Protein 7BAT (pdb70)

Sequence (87 aa):
GEIAQGIKEIAKGIKEIAWGIKEIAQGIKGEIAQGIKEIAKGIKEIAWGIKEIAQGIKGGEIAQGIKEIAKGIKEIAWGIKEIAQGI

Secondary structure (DSSP, 8-state):
-HHHHHHHHHHHHHHHHHHHHHHHHHHH-/-HHHHHHHHHHHHHHHHHHHHHHHHHHTT-/-HHHHHHHHHHHHHHHHHHHHHHHHHH-

Solvent-accessible surface area: 5473 Å² total; per-residue (Å²): 92,85,63,31,66,5,11,60,65,14,6,72,2,9,67,78,11,3,135,0,9,76,46,11,5,132,36,61,146,99,95,126,16,57,30,33,82,87,88,2,91,28,24,101,116,91,2,157,26,26,88,99,89,6,118,46,77,129,92,89,81,83,54,98,7,92,75,75,30,61,98,4,85,144,64,25,60,140,0,87,82,48,25,69,84,35,160

B-factor: mean 52.29, std 13.53, range [31.74, 94.32]

Structure (mmCIF, N/CA/C/O backbone):
data_7BAT
#
_entry.id   7BAT
#
_cell.length_a   39.887
_cell.length_b   42.736
_cell.length_c   126.197
_cell.angle_alpha   90.000
_cell.angle_beta   90.000
_cell.angle_gamma   90.000
#
_symmetry.space_group_name_H-M   'I 2 2 2'
#
loop_
_entity.id
_entity.type
_entity.pdbx_description
1 polymer CC-Type2-(GgIaId)4
2 non-polymer N-PROPANOL
3 water water
#
loop_
_atom_site.group_PDB
_atom_site.id
_atom_site.type_symbol
_atom_site.label_atom_id
_atom_site.label_alt_id
_atom_site.label_comp_id
_atom_site.label_asym_id
_atom_site.label_entity_id
_atom_site.label_seq_id
_atom_site.pdbx_PDB_ins_code
_atom_site.Cartn_x
_atom_site.Cartn_y
_atom_site.Cartn_z
_atom_site.occupancy
_atom_site.B_iso_or_equiv
_atom_site.auth_seq_id
_atom_site.auth_comp_id
_atom_site.auth_asym_id
_atom_site.auth_atom_id
_atom_site.pdbx_PDB_model_num
ATOM 4 N N . GLY A 1 2 ? 30.827 28.054 1.835 1.00 74.68 1 GLY A N 1
ATOM 5 C CA . GLY A 1 2 ? 29.374 28.442 1.866 1.00 72.44 1 GLY A CA 1
ATOM 6 C C . GLY A 1 2 ? 28.962 28.955 3.235 1.00 70.36 1 GLY A C 1
ATOM 7 O O . GLY A 1 2 ? 29.559 28.500 4.228 1.00 65.20 1 GLY A O 1
ATOM 8 N N . GLU A 1 3 ? 27.987 29.872 3.286 1.00 69.40 2 GLU A N 1
ATOM 9 C CA . GLU A 1 3 ? 27.421 30.433 4.543 1.00 69.51 2 GLU A CA 1
ATOM 10 C C . GLU A 1 3 ? 26.752 29.304 5.339 1.00 67.47 2 GLU A C 1
ATOM 11 O O . GLU A 1 3 ? 26.943 29.264 6.572 1.00 67.83 2 GLU A O 1
ATOM 13 N N . ILE A 1 4 ? 26.021 28.416 4.651 1.00 65.93 3 ILE A N 1
ATOM 14 C CA . ILE A 1 4 ? 25.338 27.223 5.238 1.00 63.35 3 ILE A CA 1
ATOM 15 C C . ILE A 1 4 ? 26.399 26.263 5.787 1.00 63.15 3 ILE A C 1
ATOM 16 O O . ILE A 1 4 ? 26.258 25.831 6.953 1.00 56.64 3 ILE A O 1
ATOM 21 N N . ALA A 1 5 ? 27.414 25.934 4.980 1.00 61.93 4 ALA A N 1
ATOM 22 C CA . ALA A 1 5 ? 28.537 25.054 5.373 1.00 60.38 4 ALA A CA 1
ATOM 23 C C . ALA A 1 5 ? 29.196 25.604 6.644 1.00 60.08 4 ALA A C 1
ATOM 24 O O . ALA A 1 5 ? 29.424 24.805 7.576 1.00 59.21 4 ALA A O 1
ATOM 26 N N . GLN A 1 6 ? 29.464 26.915 6.687 1.00 59.42 5 GLN A N 1
ATOM 27 C CA . GLN A 1 6 ? 30.074 27.616 7.849 1.00 59.23 5 GLN A CA 1
ATOM 28 C C . GLN A 1 6 ? 29.149 27.496 9.067 1.00 57.46 5 GLN A C 1
ATOM 29 O O . GLN A 1 6 ? 29.651 27.162 10.158 1.00 56.30 5 GLN A O 1
ATOM 32 N N . GLY A 1 7 ? 27.858 27.788 8.892 1.00 55.07 6 GLY A N 1
ATOM 33 C CA . GLY A 1 7 ? 26.854 27.723 9.968 1.00 53.84 6 GLY A CA 1
ATOM 34 C C . GLY A 1 7 ? 26.783 26.332 10.576 1.00 51.29 6 GLY A C 1
ATOM 35 O O . GLY A 1 7 ? 26.802 26.224 11.817 1.00 50.57 6 GLY A O 1
ATOM 36 N N . ILE A 1 8 ? 26.737 25.301 9.733 1.00 48.29 7 ILE A N 1
ATOM 37 C CA . ILE A 1 8 ? 26.675 23.874 10.159 1.00 49.43 7 ILE A CA 1
ATOM 38 C C . ILE A 1 8 ? 27.942 23.540 10.953 1.00 50.86 7 ILE A C 1
ATOM 39 O O . ILE A 1 8 ? 27.812 22.874 12.000 1.00 46.58 7 ILE A O 1
ATOM 44 N N . LYS A 1 9 ? 29.108 24.026 10.511 1.00 48.99 8 LYS A N 1
ATOM 45 C CA . LYS A 1 9 ? 30.398 23.803 11.214 1.00 48.88 8 LYS A CA 1
ATOM 46 C C . LYS A 1 9 ? 30.334 24.437 12.607 1.00 47.03 8 LYS A C 1
ATOM 47 O O . LYS A 1 9 ? 30.752 23.767 13.577 1.00 48.77 8 LYS A O 1
ATOM 49 N N . GLU A 1 10 ? 29.832 25.669 12.700 1.00 47.32 9 GLU A N 1
ATOM 50 C CA . GLU A 1 10 ? 29.712 26.422 13.975 1.00 48.15 9 GLU A CA 1
ATOM 51 C C . GLU A 1 10 ? 28.706 25.705 14.894 1.00 45.57 9 GLU A C 1
ATOM 52 O O . GLU A 1 10 ? 28.971 25.638 16.097 1.00 45.02 9 GLU A O 1
ATOM 58 N N . ILE A 1 11 ? 27.611 25.178 14.348 1.00 43.55 10 ILE A N 1
ATOM 59 C CA . ILE A 1 11 ? 26.594 24.411 15.135 1.00 43.40 10 ILE A CA 1
ATOM 60 C C . ILE A 1 11 ? 27.254 23.145 15.683 1.00 41.47 10 ILE A C 1
ATOM 61 O O . ILE A 1 11 ? 27.109 22.895 16.894 1.00 40.18 10 ILE A O 1
ATOM 66 N N . ALA A 1 12 ? 27.961 22.388 14.834 1.00 42.85 11 ALA A N 1
ATOM 67 C CA . ALA A 1 12 ? 28.686 21.165 15.246 1.00 45.95 11 ALA A CA 1
ATOM 68 C C . ALA A 1 12 ? 29.615 21.510 16.419 1.00 43.93 11 ALA A C 1
ATOM 69 O O . ALA A 1 12 ? 29.564 20.792 17.430 1.00 42.57 11 ALA A O 1
ATOM 71 N N . LYS A 1 13 ? 30.389 22.598 16.318 1.00 47.05 12 LYS A N 1
ATOM 72 C CA . LYS A 1 13 ? 31.335 23.051 17.381 1.00 48.30 12 LYS A CA 1
ATOM 73 C C . LYS A 1 13 ? 30.577 23.344 18.687 1.00 46.23 12 LYS A C 1
ATOM 74 O O . LYS A 1 13 ? 31.035 22.899 19.764 1.00 42.89 12 LYS A O 1
ATOM 77 N N . GLY A 1 14 ? 29.481 24.099 18.612 1.00 44.19 13 GLY A N 1
ATOM 78 C CA . GLY A 1 14 ? 28.671 24.459 19.789 1.00 42.05 13 GLY A CA 1
ATOM 79 C C . GLY A 1 14 ? 28.042 23.233 20.424 1.00 38.63 13 GLY A C 1
ATOM 80 O O . GLY A 1 14 ? 28.032 23.156 21.662 1.00 40.36 13 GLY A O 1
ATOM 81 N N . ILE A 1 15 ? 27.559 22.293 19.615 1.00 39.17 14 ILE A N 1
ATOM 82 C CA . ILE A 1 15 ? 26.931 21.027 20.109 1.00 39.06 14 ILE A CA 1
ATOM 83 C C . ILE A 1 15 ? 27.985 20.197 20.854 1.00 40.08 14 ILE A C 1
ATOM 84 O O . ILE A 1 15 ? 27.671 19.655 21.924 1.00 35.27 14 ILE A O 1
ATOM 89 N N . LYS A 1 16 ? 29.218 20.137 20.341 1.00 41.34 15 LYS A N 1
ATOM 90 C CA . LYS A 1 16 ? 30.336 19.434 21.025 1.00 43.80 15 LYS A CA 1
ATOM 91 C C . LYS A 1 16 ? 30.563 20.080 22.399 1.00 41.01 15 LYS A C 1
ATOM 92 O O . LYS A 1 16 ? 30.728 19.344 23.395 1.00 43.16 15 LYS A O 1
ATOM 95 N N . GLU A 1 17 ? 30.535 21.410 22.469 1.00 39.52 16 GLU A N 1
ATOM 96 C CA . GLU A 1 17 ? 30.723 22.171 23.728 1.00 40.07 16 GLU A CA 1
ATOM 97 C C . GLU A 1 17 ? 29.549 21.905 24.678 1.00 37.57 16 GLU A C 1
ATOM 98 O O . GLU A 1 17 ? 29.789 21.742 25.878 1.00 37.78 16 GLU A O 1
ATOM 104 N N . ILE A 1 18 ? 28.319 21.877 24.168 1.00 36.61 17 ILE A N 1
ATOM 105 C CA . ILE A 1 18 ? 27.116 21.564 24.999 1.00 34.57 17 ILE A CA 1
ATOM 106 C C . ILE A 1 18 ? 27.250 20.143 25.556 1.00 34.23 17 ILE A C 1
ATOM 107 O O . ILE A 1 18 ? 26.995 19.957 26.758 1.00 33.82 17 ILE A O 1
ATOM 112 N N . ALA A 1 19 ? 27.662 19.186 24.729 1.00 35.59 18 ALA A N 1
ATOM 113 C CA . ALA A 1 19 ? 27.829 17.777 25.148 1.00 37.58 18 ALA A CA 1
ATOM 114 C C . ALA A 1 19 ? 28.823 17.715 26.320 1.00 38.20 18 ALA A C 1
ATOM 115 O O . ALA A 1 19 ? 28.502 17.071 27.345 1.00 38.06 18 ALA A O 1
ATOM 117 N N . TRP A 1 20 ? 29.959 18.404 26.209 1.00 40.62 19 TRP A N 1
ATOM 118 C CA . TRP A 1 20 ? 30.975 18.467 27.288 1.00 42.40 19 TRP A CA 1
ATOM 119 C C . TRP A 1 20 ? 30.370 19.044 28.576 1.00 40.55 19 TRP A C 1
ATOM 120 O O . TRP A 1 20 ? 30.522 18.413 29.645 1.00 41.11 19 TRP A O 1
ATOM 131 N N . GLY A 1 21 ? 29.700 20.195 28.490 1.00 40.77 20 GLY A N 1
ATOM 132 C CA . GLY A 1 21 ? 29.115 20.883 29.656 1.00 39.26 20 GLY A CA 1
ATOM 133 C C . GLY A 1 21 ? 28.047 20.040 30.334 1.00 35.49 20 GLY A C 1
ATOM 134 O O . GLY A 1 21 ? 28.005 20.010 31.582 1.00 35.16 20 GLY A O 1
ATOM 135 N N . ILE A 1 22 ? 27.234 19.341 29.555 1.00 35.27 21 ILE A N 1
ATOM 136 C CA . ILE A 1 22 ? 26.135 18.481 30.092 1.00 37.25 21 ILE A CA 1
ATOM 137 C C . ILE A 1 22 ? 26.771 17.333 30.888 1.00 36.88 21 ILE A C 1
ATOM 138 O O . ILE A 1 22 ? 26.306 17.059 32.004 1.00 35.54 21 ILE A O 1
ATOM 143 N N . 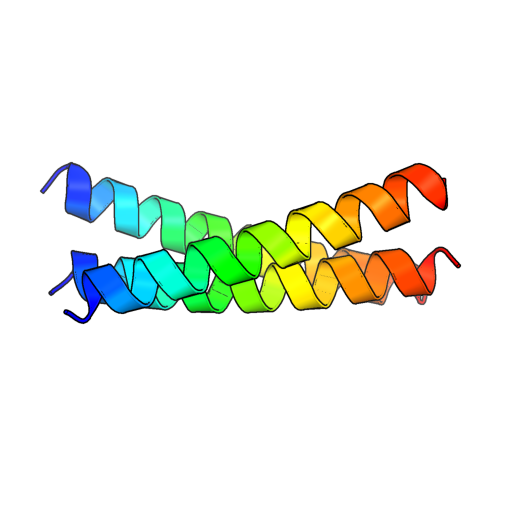LYS A 1 23 ? 27.846 16.752 30.363 1.00 38.45 22 LYS A N 1
ATOM 144 C CA . LYS A 1 23 ? 28.590 15.657 31.040 1.00 42.15 22 LYS A CA 1
ATOM 145 C C . LYS A 1 23 ? 29.186 16.180 32.349 1.00 40.69 22 LYS A C 1
ATOM 146 O O . LYS A 1 23 ? 29.093 15.456 33.348 1.00 43.65 22 LYS A O 1
ATOM 152 N N . GLU A 1 24 ? 29.723 17.407 32.353 1.00 42.03 23 GLU A N 1
ATOM 153 C CA . GLU A 1 24 ? 30.272 18.085 33.561 1.00 42.46 23 GLU A CA 1
ATOM 154 C C . GLU A 1 24 ? 29.167 18.225 34.611 1.00 40.70 23 GLU A C 1
ATOM 155 O O . GLU A 1 24 ? 29.421 17.892 35.797 1.00 43.13 23 GLU A O 1
ATOM 161 N N . ILE A 1 25 ? 27.984 18.686 34.190 1.00 38.11 24 ILE A N 1
ATOM 162 C CA . ILE A 1 25 ?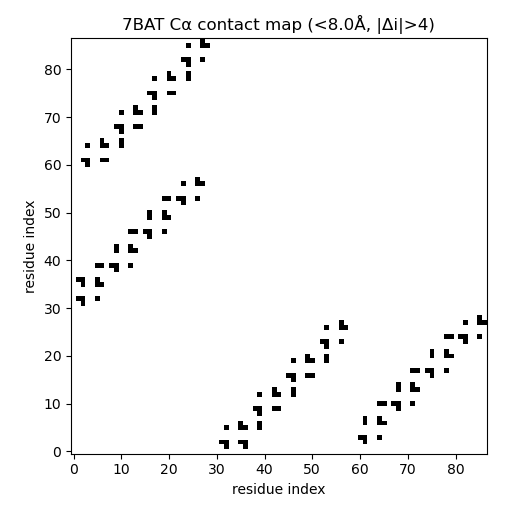 26.803 18.852 35.086 1.00 37.18 24 ILE A CA 1
ATOM 163 C C . ILE A 1 25 ? 26.422 17.475 35.644 1.00 35.25 24 ILE A C 1
ATOM 164 O O . ILE A 1 25 ? 26.239 17.366 36.869 1.00 40.91 24 ILE A O 1
ATOM 169 N N . ALA A 1 26 ? 26.289 16.476 34.777 1.00 38.06 25 ALA A N 1
ATOM 170 C CA . ALA A 1 26 ? 25.879 15.095 35.139 1.00 40.45 25 ALA A CA 1
ATOM 171 C C . ALA A 1 26 ? 26.843 14.522 36.182 1.00 44.90 25 ALA A C 1
ATOM 172 O O . ALA A 1 26 ? 26.369 13.937 37.185 1.00 47.48 25 ALA A O 1
ATOM 174 N N . GLN A 1 27 ? 28.146 14.704 35.975 1.00 47.02 26 GLN A N 1
ATOM 175 C CA . GLN A 1 27 ? 29.189 14.194 36.904 1.00 52.02 26 GLN A CA 1
ATOM 176 C C . GLN A 1 27 ? 29.134 15.024 38.191 1.00 56.42 26 GLN A C 1
ATOM 177 O O . GLN A 1 27 ? 29.199 14.414 39.284 1.00 62.01 26 GLN A O 1
ATOM 183 N N . GLY A 1 28 ? 28.989 16.347 38.058 1.00 58.89 27 GLY A N 1
ATOM 184 C CA . GLY A 1 28 ? 28.949 17.304 39.179 1.00 60.79 27 GLY A CA 1
ATOM 185 C C . GLY A 1 28 ? 27.758 17.081 40.092 1.00 64.69 27 GLY A C 1
ATOM 186 O O . GLY A 1 28 ? 27.867 17.437 41.282 1.00 68.95 27 GLY A O 1
ATOM 187 N N . ILE A 1 29 ? 26.659 16.537 39.560 1.00 65.36 28 ILE A N 1
ATOM 188 C CA . ILE A 1 29 ? 25.434 16.180 40.337 1.00 67.60 28 ILE A CA 1
ATOM 189 C C . ILE A 1 29 ? 25.707 14.891 41.129 1.00 72.48 28 ILE A C 1
ATOM 190 O O . ILE A 1 29 ? 25.079 14.709 42.188 1.00 74.44 28 ILE A O 1
ATOM 195 N N . LYS A 1 30 ? 26.596 14.027 40.632 1.00 76.01 29 LYS A N 1
ATOM 196 C CA . LYS A 1 30 ? 26.980 12.746 41.288 1.00 79.42 29 LYS A CA 1
ATOM 197 C C . LYS A 1 30 ? 28.148 12.995 42.249 1.00 81.72 29 LYS A C 1
ATOM 198 O O . LYS A 1 30 ? 28.292 12.288 43.247 1.00 87.06 29 LYS A O 1
ATOM 204 N N . GLY B 1 2 ? 19.908 33.753 1.763 1.00 69.31 1 GLY B N 1
ATOM 205 C CA . GLY B 1 2 ? 18.672 32.913 1.748 1.00 69.70 1 GLY B CA 1
ATOM 206 C C . GLY B 1 2 ? 18.006 32.849 3.113 1.00 69.85 1 GLY B C 1
ATOM 207 O O . GLY B 1 2 ? 18.677 33.159 4.118 1.00 68.13 1 GLY B O 1
ATOM 208 N N . GLU B 1 3 ? 16.730 32.454 3.151 1.00 69.56 2 GLU B N 1
ATOM 209 C CA . GLU B 1 3 ? 15.941 32.253 4.400 1.00 69.48 2 GLU B CA 1
ATOM 210 C C . GLU B 1 3 ? 16.581 31.119 5.216 1.00 67.48 2 GLU B C 1
ATOM 211 O O . GLU B 1 3 ? 16.693 31.269 6.447 1.00 64.62 2 GLU B O 1
ATOM 213 N N . ILE B 1 4 ? 16.997 30.041 4.542 1.00 67.42 3 ILE B N 1
ATOM 214 C CA . ILE B 1 4 ? 17.694 28.862 5.142 1.00 65.32 3 ILE B CA 1
ATOM 215 C C . ILE B 1 4 ? 19.053 29.312 5.693 1.00 64.73 3 ILE B C 1
ATOM 216 O O . ILE B 1 4 ? 19.353 28.982 6.854 1.00 59.08 3 ILE B O 1
ATOM 221 N N . ALA B 1 5 ? 19.845 30.030 4.893 1.00 62.61 4 ALA B N 1
ATOM 222 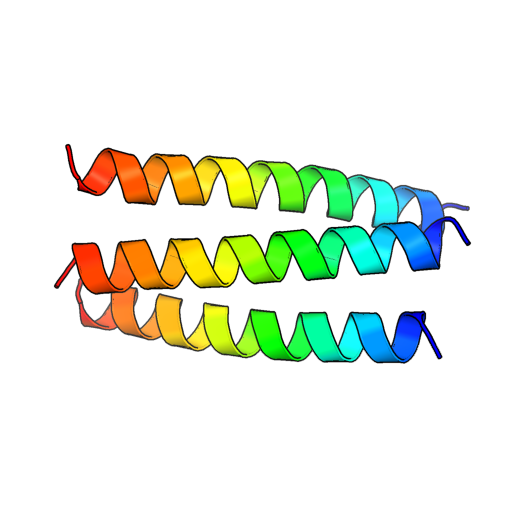C CA . ALA B 1 5 ? 21.156 30.592 5.291 1.00 62.20 4 ALA B CA 1
ATOM 223 C C . ALA B 1 5 ? 20.989 31.430 6.565 1.00 60.84 4 ALA B C 1
ATOM 224 O O . ALA B 1 5 ? 21.788 31.241 7.509 1.00 60.19 4 ALA B O 1
ATOM 225 N N . GLN B 1 6 ? 19.978 32.307 6.595 1.00 58.54 5 GLN B N 1
ATOM 226 C CA . GLN B 1 6 ? 19.654 33.183 7.756 1.00 58.85 5 GLN B CA 1
ATOM 227 C C . GLN B 1 6 ? 19.292 32.317 8.969 1.00 55.09 5 GLN B C 1
ATOM 228 O O . GLN B 1 6 ? 19.821 32.586 10.063 1.00 51.80 5 GLN B O 1
A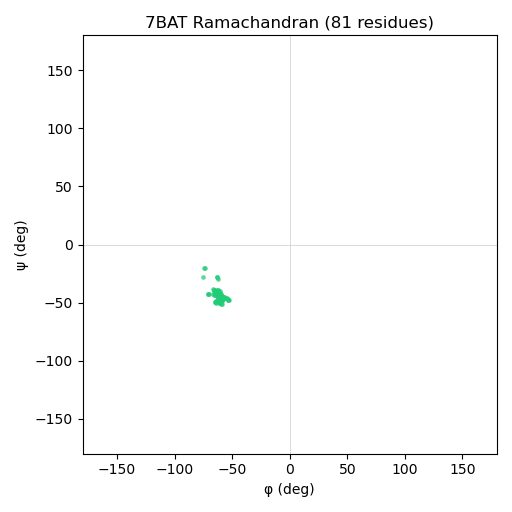TOM 230 N N . GLY B 1 7 ? 18.403 31.336 8.785 1.00 53.56 6 GLY B N 1
ATOM 231 C CA . GLY B 1 7 ? 17.957 30.421 9.854 1.00 51.63 6 GLY B CA 1
ATOM 232 C C . GLY B 1 7 ? 19.131 29.678 10.476 1.00 47.33 6 GLY B C 1
ATOM 233 O O . GLY B 1 7 ? 19.221 29.651 11.720 1.00 47.78 6 GLY B O 1
ATOM 234 N N . ILE B 1 8 ? 20.014 29.127 9.644 1.00 47.10 7 ILE B N 1
ATOM 235 C CA . ILE B 1 8 ? 21.232 28.380 10.079 1.00 48.83 7 ILE B CA 1
ATOM 236 C C . ILE B 1 8 ? 22.128 29.323 10.891 1.00 49.54 7 ILE B C 1
ATOM 237 O O . ILE B 1 8 ? 22.636 28.888 11.944 1.00 45.09 7 ILE B O 1
ATOM 242 N N . LYS B 1 9 ? 22.280 30.577 10.452 1.00 49.26 8 LYS B N 1
ATOM 243 C CA . LYS B 1 9 ? 23.103 31.592 11.160 1.00 48.79 8 LYS B CA 1
ATOM 244 C C . LYS B 1 9 ? 22.498 31.860 12.544 1.00 46.07 8 LYS B C 1
ATOM 245 O O . LYS B 1 9 ? 23.266 31.912 13.520 1.00 46.93 8 LYS B O 1
ATOM 248 N N . GLU B 1 10 ? 21.176 32.016 12.623 1.00 42.50 9 GLU B N 1
ATOM 249 C CA . GLU B 1 10 ? 20.448 32.297 13.885 1.00 42.43 9 GLU B CA 1
ATOM 250 C C . GLU B 1 10 ? 20.558 31.074 14.810 1.00 42.49 9 GLU B C 1
ATOM 251 O O . GLU B 1 10 ? 20.741 31.280 16.020 1.00 42.30 9 GLU B O 1
ATOM 254 N N . ILE B 1 11 ? 20.493 29.854 14.264 1.00 40.71 10 ILE B N 1
ATOM 255 C CA . ILE B 1 11 ? 20.663 28.598 15.060 1.00 40.46 10 ILE B CA 1
ATOM 256 C C . ILE B 1 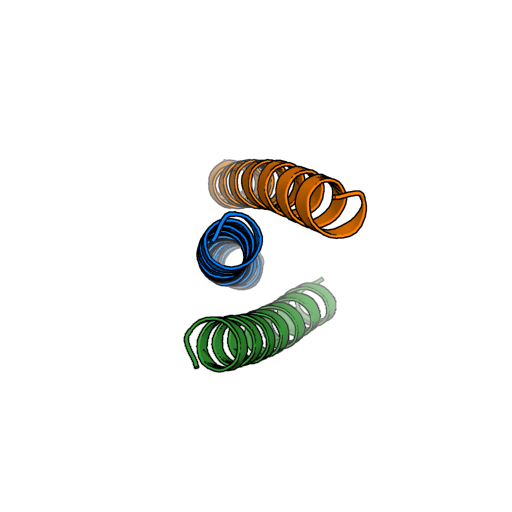11 ? 22.086 28.574 15.626 1.00 39.34 10 ILE B C 1
ATOM 257 O O . ILE B 1 11 ? 22.212 28.343 16.841 1.00 37.53 10 ILE B O 1
ATOM 262 N N . ALA B 1 12 ? 23.098 28.813 14.788 1.00 40.09 11 ALA B N 1
ATOM 263 C CA . ALA B 1 12 ? 24.517 28.862 15.211 1.00 42.80 11 ALA B CA 1
ATOM 264 C C . ALA B 1 12 ? 24.659 29.841 16.380 1.00 43.40 11 ALA B C 1
ATOM 265 O O . ALA B 1 12 ? 25.254 29.443 17.395 1.00 43.49 11 ALA B O 1
ATOM 267 N N . LYS B 1 13 ? 24.094 31.049 16.273 1.00 46.06 12 LYS B N 1
ATOM 268 C CA . LYS B 1 13 ? 24.148 32.099 17.330 1.00 47.14 12 LYS B CA 1
ATOM 269 C C . LYS B 1 13 ? 23.519 31.585 18.634 1.00 43.23 12 LYS B C 1
ATOM 270 O O . LYS B 1 13 ? 24.137 31.771 19.714 1.00 40.37 12 LYS B O 1
ATOM 274 N N . GLY B 1 14 ? 22.321 31.002 18.556 1.00 40.94 13 GLY B N 1
ATOM 275 C CA . GLY B 1 14 ? 21.604 30.478 19.731 1.00 39.43 13 GLY B CA 1
ATOM 276 C C . GLY B 1 14 ? 22.363 29.327 20.371 1.00 37.65 13 GLY B C 1
ATOM 277 O O . GLY B 1 14 ? 22.419 29.278 21.613 1.00 37.00 13 GLY B O 1
ATOM 278 N N . ILE B 1 15 ? 22.961 28.453 19.564 1.00 35.18 14 ILE B N 1
ATOM 279 C CA . ILE B 1 15 ? 23.722 27.262 20.059 1.00 36.43 14 ILE B CA 1
ATOM 280 C C . ILE B 1 15 ? 24.966 27.758 20.812 1.00 36.98 14 ILE B C 1
ATOM 281 O O . ILE B 1 15 ? 25.243 27.216 21.886 1.00 32.91 14 ILE B O 1
ATOM 286 N N . LYS B 1 16 ? 25.632 28.797 20.302 1.00 40.02 15 LYS B N 1
ATOM 287 C CA . LYS B 1 16 ? 26.792 29.434 20.986 1.00 44.54 15 LYS B CA 1
ATOM 288 C C . LYS B 1 16 ? 26.333 29.954 22.353 1.00 42.20 15 LYS B C 1
ATOM 289 O O . LYS B 1 16 ? 27.052 29.750 23.337 1.00 42.20 15 LYS B O 1
ATOM 295 N N . GLU B 1 17 ? 25.168 30.595 22.415 1.00 40.90 16 GLU B N 1
ATOM 296 C CA . GLU B 1 17 ? 24.604 31.141 23.674 1.00 41.12 16 GLU B CA 1
ATOM 297 C C . GLU B 1 17 ? 24.256 29.994 24.629 1.00 37.85 16 GLU B C 1
ATOM 298 O O . GLU B 1 17 ? 24.537 30.132 25.831 1.00 40.44 16 GLU B O 1
ATOM 304 N N . ILE B 1 18 ? 23.645 28.916 24.133 1.00 34.94 17 ILE B N 1
ATOM 305 C CA . ILE B 1 18 ? 23.327 27.719 24.974 1.00 33.97 17 ILE B CA 1
ATOM 306 C C . ILE B 1 18 ? 24.639 27.139 25.526 1.00 31.74 17 ILE B C 1
ATOM 307 O O . ILE B 1 18 ? 24.690 26.825 26.732 1.00 32.68 17 ILE B O 1
ATOM 312 N N . ALA B 1 19 ? 25.655 27.001 24.686 1.00 33.61 18 ALA B N 1
ATOM 313 C CA . ALA B 1 19 ? 26.969 26.441 25.086 1.00 35.69 18 ALA B CA 1
ATOM 314 C C . ALA B 1 19 ? 27.543 27.289 26.231 1.00 36.50 18 ALA B C 1
ATOM 315 O O . ALA B 1 19 ? 27.970 26.704 27.239 1.00 36.83 18 ALA B O 1
ATOM 317 N N . TRP B 1 20 ? 27.499 28.619 26.113 1.00 37.28 19 TRP B N 1
ATOM 318 C CA . TRP B 1 20 ? 27.984 29.547 27.171 1.00 39.60 19 TRP B CA 1
ATOM 319 C C . TRP B 1 20 ? 27.218 29.315 28.472 1.00 37.77 19 TRP B C 1
ATOM 320 O O . TRP B 1 20 ? 27.869 29.152 29.530 1.00 37.89 19 TRP B 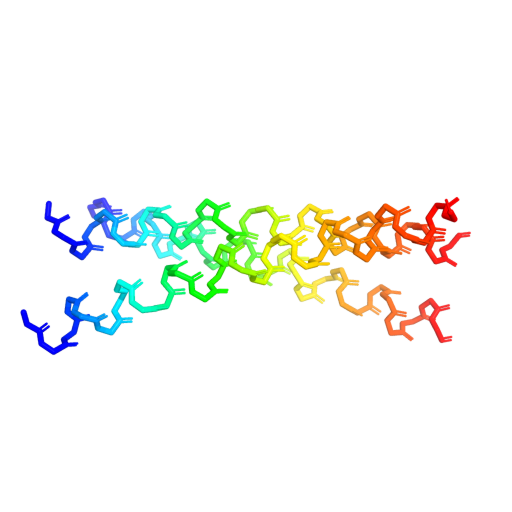O 1
ATOM 331 N N . GLY B 1 21 ? 25.883 29.303 28.420 1.00 35.74 20 GLY B N 1
ATOM 332 C CA . GLY B 1 21 ? 25.036 29.150 29.612 1.00 36.18 20 GLY B CA 1
ATOM 333 C C . GLY B 1 21 ? 25.263 27.807 30.295 1.00 35.10 20 GLY B C 1
ATOM 334 O O . GLY B 1 21 ? 25.308 27.774 31.534 1.00 35.34 20 GLY B O 1
ATOM 335 N N . ILE B 1 22 ? 25.443 26.744 29.519 1.00 32.85 21 ILE B N 1
ATOM 336 C CA . ILE B 1 22 ? 25.682 25.377 30.070 1.00 33.91 21 ILE B CA 1
ATOM 337 C C . ILE B 1 22 ? 27.025 25.374 30.825 1.00 35.47 21 ILE B C 1
ATOM 338 O O . ILE B 1 22 ? 27.077 24.849 31.952 1.00 33.52 21 ILE B O 1
ATOM 343 N N . LYS B 1 23 ? 28.039 26.020 30.261 1.00 38.51 22 LYS B N 1
ATOM 344 C CA . LYS B 1 23 ? 29.382 26.158 30.889 1.00 43.52 22 LYS B CA 1
ATOM 345 C C . LYS B 1 23 ? 29.240 26.918 32.213 1.00 43.07 22 LYS B C 1
ATOM 346 O O . LYS B 1 23 ? 29.856 26.484 33.216 1.00 46.20 22 LYS B O 1
ATOM 352 N N . GLU B 1 24 ? 28.435 27.993 32.230 1.00 43.16 23 GLU B N 1
ATOM 353 C CA . GLU B 1 24 ? 28.162 28.823 33.428 1.00 44.55 23 GLU B CA 1
ATOM 354 C C . GLU B 1 24 ? 27.502 27.952 34.501 1.00 45.48 23 GLU B C 1
ATOM 355 O O . GLU B 1 24 ? 27.933 28.034 35.670 1.00 42.67 23 GLU B 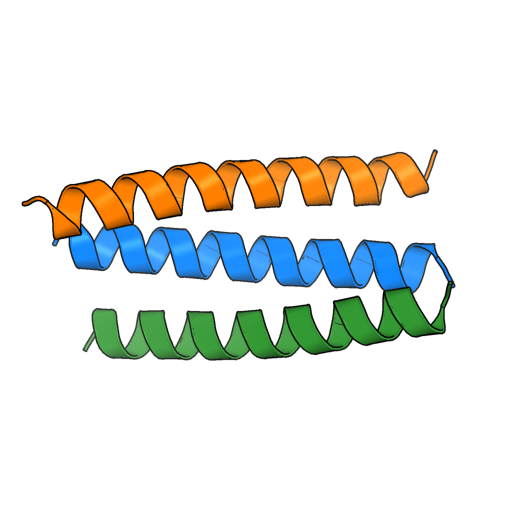O 1
ATOM 361 N N . ILE B 1 25 ? 26.503 27.149 34.119 1.00 42.58 24 ILE B N 1
ATOM 362 C CA . ILE B 1 25 ? 25.790 26.208 35.036 1.00 41.83 24 ILE B CA 1
ATOM 363 C C . ILE B 1 25 ? 26.809 25.215 35.593 1.00 41.13 24 ILE B C 1
ATOM 364 O O . ILE B 1 25 ? 26.823 25.028 36.823 1.00 48.64 24 ILE B O 1
ATOM 369 N N . ALA B 1 26 ? 27.609 24.593 34.723 1.00 41.38 25 ALA B N 1
ATOM 370 C CA . ALA B 1 26 ? 28.609 23.563 35.096 1.00 43.05 25 ALA B CA 1
ATOM 371 C C . ALA B 1 26 ? 29.582 24.152 36.126 1.00 46.64 25 ALA B C 1
ATOM 372 O O . ALA B 1 26 ? 29.862 23.480 37.149 1.00 45.71 25 ALA B O 1
ATOM 374 N N . GLN B 1 27 ? 30.061 25.374 35.882 1.00 48.94 26 GLN B N 1
ATOM 375 C CA . GLN B 1 27 ? 31.023 26.048 36.794 1.00 53.47 26 GLN B CA 1
ATOM 376 C C . GLN B 1 27 ? 30.287 26.445 38.081 1.00 53.52 26 GLN B C 1
ATOM 377 O O . GLN B 1 27 ? 30.849 26.251 39.169 1.00 59.32 26 GLN B O 1
ATOM 383 N N . GLY B 1 28 ? 29.068 26.962 37.948 1.00 55.98 27 GLY B N 1
ATOM 384 C CA . GLY B 1 28 ? 28.211 27.431 39.053 1.00 61.83 27 GLY B CA 1
ATOM 385 C C . GLY B 1 28 ? 27.821 26.315 40.001 1.00 66.78 27 GLY B C 1
ATOM 386 O O . GLY B 1 28 ? 27.567 26.622 41.184 1.00 69.30 27 GLY B O 1
ATOM 387 N N . ILE B 1 29 ? 27.764 25.073 39.507 1.00 66.25 28 ILE B N 1
ATOM 388 C CA . ILE B 1 29 ? 27.500 23.853 40.327 1.00 69.74 28 ILE B CA 1
ATOM 389 C C . ILE B 1 29 ? 28.764 23.523 41.140 1.00 74.72 28 ILE B C 1
ATOM 390 O O . ILE B 1 29 ? 28.629 22.877 42.192 1.00 78.30 28 ILE B O 1
ATOM 395 N N . LYS B 1 30 ? 29.937 24.029 40.732 1.00 79.00 29 LYS B N 1
ATOM 396 C CA . LYS B 1 30 ? 31.188 23.963 41.544 1.00 81.64 29 LYS B CA 1
ATOM 397 C C . LYS B 1 30 ? 31.101 24.964 42.706 1.00 85.09 29 LYS B C 1
ATOM 398 O O . LYS B 1 30 ? 31.867 24.794 43.672 1.00 88.27 29 LYS B O 1
ATOM 404 N N . GLY B 1 31 ? 30.229 25.977 42.603 1.00 85.96 30 GLY B N 1
ATOM 405 C CA . GLY B 1 31 ? 29.888 26.908 43.698 1.00 89.70 30 GLY B CA 1
ATOM 406 C C . GLY B 1 31 ? 30.540 28.269 43.517 1.00 92.76 30 GLY B C 1
ATOM 407 O O . GLY B 1 31 ? 31.691 28.377 43.096 1.00 94.32 30 GLY B O 1
ATOM 411 N N . GLY C 1 2 ? 29.604 15.447 1.702 1.00 73.78 1 GLY C N 1
ATOM 412 C CA . GLY C 1 2 ? 30.569 16.592 1.680 1.00 72.83 1 GLY C CA 1
ATOM 413 C C . GLY C 1 2 ? 30.763 17.200 3.059 1.00 71.93 1 GLY C C 1
ATOM 414 O O . GLY C 1 2 ? 30.635 16.459 4.050 1.00 67.91 1 GLY C O 1
ATOM 415 N N . GLU C 1 3 ? 31.104 18.493 3.106 1.00 71.05 2 GLU C N 1
ATOM 416 C CA . GLU C 1 3 ? 31.336 19.272 4.351 1.00 70.60 2 GLU C CA 1
ATOM 417 C C . GLU C 1 3 ? 30.037 19.318 5.166 1.00 68.95 2 GLU C C 1
ATOM 418 O O . GLU C 1 3 ? 30.118 19.141 6.398 1.00 68.97 2 GLU C O 1
ATOM 420 N N . ILE C 1 4 ? 28.893 19.529 4.499 1.00 68.43 3 ILE C N 1
ATOM 421 C CA . ILE C 1 4 ? 27.534 19.567 5.122 1.00 65.71 3 ILE C CA 1
ATOM 422 C C . ILE C 1 4 ? 27.207 18.178 5.685 1.00 66.20 3 ILE C C 1
ATOM 423 O O . ILE C 1 4 ? 26.792 18.103 6.862 1.00 60.29 3 ILE C O 1
ATOM 428 N N . ALA C 1 5 ? 27.385 17.126 4.880 1.00 63.03 4 ALA C N 1
ATOM 429 C CA . ALA C 1 5 ? 27.150 15.721 5.290 1.00 63.47 4 ALA C CA 1
ATOM 430 C C . ALA C 1 5 ? 27.984 15.412 6.541 1.00 63.63 4 ALA C C 1
ATOM 431 O O . ALA C 1 5 ? 27.422 14.834 7.489 1.00 62.89 4 ALA C O 1
ATOM 433 N N . GLN C 1 6 ? 29.262 15.806 6.550 1.00 63.10 5 GLN C N 1
ATOM 434 C CA . GLN C 1 6 ? 30.193 15.615 7.695 1.00 63.32 5 GLN C CA 1
ATOM 435 C C . GLN C 1 6 ? 29.679 16.381 8.921 1.00 59.46 5 GLN C C 1
ATOM 436 O O . GLN C 1 6 ? 29.653 15.792 10.013 1.00 58.89 5 GLN C O 1
ATOM 442 N N . GLY C 1 7 ? 29.314 17.653 8.749 1.00 55.48 6 GLY C N 1
ATOM 443 C CA . GLY C 1 7 ? 28.799 18.510 9.835 1.00 53.74 6 GLY C CA 1
ATOM 444 C C . GLY C 1 7 ? 27.552 17.910 10.474 1.00 49.59 6 GLY C C 1
ATOM 445 O O . GLY C 1 7 ? 27.492 17.847 11.717 1.00 48.40 6 GLY C O 1
ATOM 446 N N . ILE C 1 8 ? 26.611 17.443 9.651 1.00 49.00 7 ILE C N 1
ATOM 447 C CA . ILE C 1 8 ? 25.339 16.810 10.107 1.00 50.64 7 ILE C CA 1
ATOM 448 C C . ILE C 1 8 ? 25.676 15.542 10.902 1.00 53.57 7 ILE C C 1
ATOM 449 O O . ILE C 1 8 ? 25.060 15.334 11.962 1.00 45.86 7 ILE C O 1
ATOM 454 N N . LYS C 1 9 ? 26.654 14.756 10.445 1.00 53.28 8 LYS C N 1
ATOM 455 C CA . LYS C 1 9 ? 27.101 13.519 11.142 1.00 53.88 8 LYS C CA 1
ATOM 456 C C . LYS C 1 9 ? 27.673 13.886 12.514 1.00 50.86 8 LYS C C 1
ATOM 457 O O . LYS C 1 9 ? 27.335 13.195 13.489 1.00 50.38 8 LYS C O 1
ATOM 460 N N . GLU C 1 10 ? 28.497 14.933 12.586 1.00 49.87 9 GLU C N 1
ATOM 461 C CA . GLU C 1 10 ? 29.128 15.405 13.846 1.00 50.42 9 GLU C CA 1
ATOM 462 C C . GLU C 1 10 ? 28.036 15.936 14.789 1.00 46.92 9 GLU C C 1
ATOM 463 O O . GLU C 1 10 ? 28.135 15.675 15.998 1.00 46.25 9 GLU C O 1
ATOM 469 N N . ILE C 1 11 ? 27.026 16.630 14.263 1.00 45.87 10 ILE C N 1
ATOM 470 C CA . ILE C 1 11 ? 25.876 17.131 15.080 1.00 43.30 10 ILE C CA 1
ATOM 471 C C . ILE C 1 11 ? 25.115 15.928 15.644 1.00 43.02 10 ILE C C 1
ATOM 472 O O . ILE C 1 11 ? 24.852 15.925 16.855 1.00 41.33 10 ILE C O 1
ATOM 477 N N . ALA C 1 12 ? 24.789 14.943 14.805 1.00 42.77 11 ALA C N 1
ATOM 478 C CA . ALA C 1 12 ? 24.096 13.707 15.227 1.00 45.54 11 ALA C CA 1
ATOM 479 C C . ALA C 1 12 ? 24.880 13.054 16.378 1.00 44.60 11 ALA C C 1
ATOM 480 O O . ALA C 1 12 ? 24.250 12.732 17.396 1.00 42.90 11 ALA C O 1
ATOM 482 N N . LYS C 1 13 ? 26.204 12.927 16.256 1.00 46.36 12 LYS C N 1
ATOM 483 C CA . LYS C 1 13 ? 27.090 12.340 17.302 1.00 46.99 12 LYS C CA 1
ATOM 484 C C . LYS C 1 13 ? 26.992 13.139 18.611 1.00 42.85 12 LYS C C 1
ATOM 485 O O . LYS C 1 13 ? 26.865 12.517 19.700 1.00 43.08 12 LYS C O 1
ATOM 489 N N . GLY C 1 14 ? 27.092 14.463 18.538 1.00 41.42 13 GLY C N 1
ATOM 490 C CA . GLY C 1 14 ? 27.024 15.346 19.713 1.00 39.34 13 GLY C CA 1
ATOM 491 C C . GLY C 1 14 ? 25.658 15.265 20.377 1.00 36.11 13 GLY C C 1
ATOM 492 O O . GLY C 1 14 ? 25.598 15.235 21.621 1.00 38.98 13 GLY C O 1
ATOM 493 N N . ILE C 1 15 ? 24.596 15.211 19.579 1.00 38.22 14 ILE C N 1
ATOM 494 C CA . ILE C 1 15 ? 23.194 15.131 20.097 1.00 38.90 14 ILE C CA 1
ATOM 495 C C . ILE C 1 15 ? 23.008 13.800 20.841 1.00 38.77 14 ILE C C 1
ATOM 496 O O . ILE C 1 15 ? 22.386 13.801 21.912 1.00 34.26 14 ILE C O 1
ATOM 501 N N . LYS C 1 16 ? 23.560 12.705 20.322 1.00 41.01 15 LYS C N 1
ATOM 502 C CA . LYS C 1 16 ? 23.531 11.376 20.998 1.00 45.23 15 LYS C CA 1
ATOM 503 C C . LYS C 1 16 ? 24.220 11.505 22.365 1.00 42.46 15 LYS C C 1
ATOM 504 O O . LYS C 1 16 ? 23.673 10.993 23.365 1.00 40.94 15 LYS C O 1
ATOM 509 N N . GLU C 1 17 ? 25.371 12.181 22.418 1.00 41.70 16 GLU C N 1
ATOM 510 C CA . GLU C 1 17 ? 26.123 12.402 23.677 1.00 41.88 16 GLU C CA 1
ATOM 511 C C . GLU C 1 17 ? 25.302 13.280 24.639 1.00 38.45 16 GLU C C 1
ATOM 512 O O . GLU C 1 17 ? 25.284 12.964 25.845 1.00 37.75 16 GLU C O 1
ATOM 518 N N . ILE C 1 18 ? 24.672 14.349 24.142 1.00 36.83 17 ILE C N 1
ATOM 519 C CA . ILE C 1 18 ? 23.792 15.229 24.979 1.00 35.09 17 ILE C CA 1
ATOM 520 C C . ILE C 1 18 ? 22.629 14.393 25.538 1.00 32.76 17 ILE C C 1
ATOM 521 O O . ILE C 1 18 ? 22.329 14.519 26.734 1.00 32.87 17 ILE C O 1
ATOM 526 N N . ALA C 1 19 ? 22.003 13.564 24.711 1.00 35.49 18 ALA C N 1
ATOM 527 C CA . ALA C 1 19 ? 20.868 12.708 25.128 1.00 37.24 18 ALA C CA 1
ATOM 528 C C . ALA C 1 19 ? 21.316 11.806 26.289 1.00 35.96 18 ALA C C 1
ATOM 529 O O . ALA C 1 19 ? 20.603 11.723 27.296 1.00 37.02 18 ALA C O 1
ATOM 531 N N . TRP C 1 20 ? 22.488 11.180 26.178 1.00 40.27 19 TRP C N 1
ATOM 532 C CA . TRP C 1 20 ? 23.039 10.318 27.258 1.00 39.63 19 TRP C CA 1
ATOM 533 C C . TRP C 1 20 ? 23.246 11.124 28.548 1.00 37.91 19 TRP C C 1
ATOM 534 O O . TRP C 1 20 ? 22.795 10.681 29.626 1.00 37.37 19 TRP C O 1
ATOM 545 N N . GLY C 1 21 ? 23.901 12.285 28.459 1.00 37.39 20 GLY C N 1
ATOM 546 C CA . GLY C 1 21 ? 24.172 13.155 29.623 1.00 35.72 20 GLY C CA 1
ATOM 547 C C . GLY C 1 21 ? 22.899 13.631 30.310 1.00 34.53 20 GLY C C 1
ATOM 548 O O . GLY C 1 21 ? 22.852 13.651 31.563 1.00 35.62 20 GLY C O 1
ATOM 549 N N . ILE C 1 22 ? 21.880 13.978 29.527 1.00 35.02 21 ILE C N 1
ATOM 550 C CA . ILE C 1 22 ? 20.562 14.444 30.052 1.00 37.42 21 ILE C CA 1
ATOM 551 C C . ILE C 1 22 ? 19.919 13.297 30.850 1.00 40.37 21 ILE C C 1
ATOM 552 O O . ILE C 1 22 ? 19.405 13.549 31.968 1.00 40.18 21 ILE C O 1
ATOM 557 N N . LYS C 1 23 ? 19.990 12.077 30.325 1.00 39.58 22 LYS C N 1
ATOM 558 C CA . LYS C 1 23 ? 19.435 10.864 30.984 1.00 44.12 22 LYS C CA 1
ATOM 559 C C . LYS C 1 23 ? 20.164 10.653 32.323 1.00 44.50 22 LYS C C 1
ATOM 560 O O . LYS C 1 23 ? 19.493 10.364 33.314 1.00 45.87 22 LYS C O 1
ATOM 563 N N . GLU C 1 24 ? 21.487 10.845 32.348 1.00 42.35 23 GLU C N 1
ATOM 564 C CA . GLU C 1 24 ? 22.345 10.723 33.551 1.00 44.09 23 GLU C CA 1
ATOM 565 C C . GLU C 1 24 ? 21.910 11.764 34.582 1.00 45.81 23 GLU C C 1
ATOM 566 O O . GLU C 1 24 ? 21.791 11.406 35.763 1.00 47.44 23 GLU C O 1
ATOM 572 N N . ILE C 1 25 ? 21.672 13.008 34.155 1.00 42.94 24 ILE C N 1
ATOM 573 C CA . ILE C 1 25 ? 21.181 14.108 35.040 1.00 44.52 24 ILE C CA 1
ATOM 574 C C . ILE C 1 25 ? 19.818 13.698 35.606 1.00 45.39 24 ILE C C 1
ATOM 575 O O . ILE C 1 25 ? 19.634 13.811 36.833 1.00 51.23 24 ILE C O 1
ATOM 580 N N . ALA C 1 26 ? 18.897 13.260 34.747 1.00 47.58 25 ALA C N 1
ATOM 581 C CA . ALA C 1 26 ? 17.516 12.877 35.131 1.00 51.92 25 ALA C CA 1
ATOM 582 C C . ALA C 1 26 ? 17.568 11.762 36.185 1.00 57.89 25 ALA C C 1
ATOM 583 O O . ALA C 1 26 ? 16.838 11.855 37.197 1.00 56.98 25 ALA C O 1
ATOM 585 N N . GLN C 1 27 ? 18.421 10.758 35.969 1.00 59.51 26 GLN C N 1
ATOM 586 C CA . GLN C 1 27 ? 18.585 9.611 36.903 1.00 63.76 26 GLN C CA 1
ATOM 587 C C . GLN C 1 27 ? 19.265 10.113 38.183 1.00 66.40 26 GLN C C 1
ATOM 588 O O . GLN C 1 27 ? 18.815 9.727 39.276 1.00 71.50 26 GLN C O 1
ATOM 590 N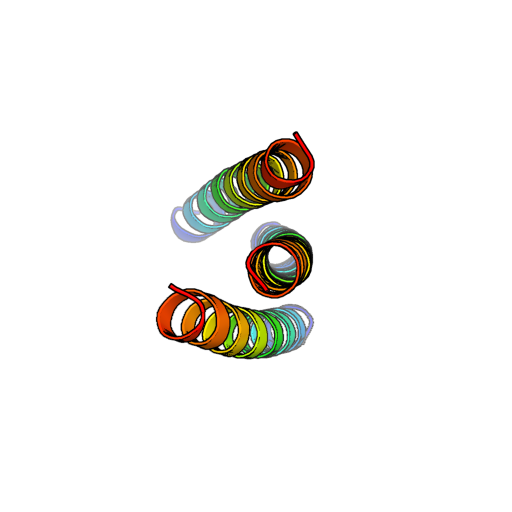 N . GLY C 1 28 ? 20.288 10.960 38.043 1.00 71.67 27 GLY C N 1
ATOM 591 C CA . GLY C 1 28 ? 21.060 11.552 39.155 1.00 75.12 27 GLY C CA 1
ATOM 592 C C . GLY C 1 28 ? 20.200 12.429 40.058 1.00 79.51 27 GLY C C 1
ATOM 593 O O . GLY C 1 28 ? 20.536 12.548 41.255 1.00 82.19 27 GLY C O 1
ATOM 594 N N . ILE C 1 29 ? 19.149 13.041 39.498 1.00 79.53 28 ILE C N 1
ATOM 595 C CA . ILE C 1 29 ? 18.123 13.846 40.233 1.00 80.00 28 ILE C CA 1
ATOM 596 C C . ILE C 1 29 ? 16.966 12.914 40.618 1.00 79.04 28 ILE C C 1
ATOM 597 O O . ILE C 1 29 ? 17.108 12.045 41.474 1.00 81.09 28 ILE C O 1
#

Radius of gyration: 14.19 Å; Cα contacts (8 Å, |Δi|>4): 83; chains: 3; bounding box: 15×24×42 Å

Foldseek 3Di:
DVVVVVVVVVVVVVVVVVVVVVVVVVVVD/DVVVVVVVVVVVVVVVVVVVVVVVVVVVVD/DVVVVVVVVVVVVVVVVVVVVVVVVVVD